Protein AF-A0A2M9YIR0-F1 (afdb_monomer_lite)

Organism: NCBI:txid2023186

pLDDT: mean 81.7, std 16.82, range [38.59, 96.0]

Secondary structure (DSSP, 8-state):
---EEEEEPPPP-SSHHHHHHHHHHHHHHHHHHSS-EE-SSTT-SEEE--SSGGG-EEEEE------TT--------

Structure (mmCIF, N/CA/C/O backbone):
data_AF-A0A2M9YIR0-F1
#
_entry.id   AF-A0A2M9YIR0-F1
#
loop_
_atom_site.group_PDB
_atom_site.id
_atom_site.type_symbol
_atom_site.label_atom_id
_atom_site.label_alt_id
_atom_site.label_comp_id
_atom_site.label_asym_id
_atom_site.label_entity_id
_atom_site.label_seq_id
_atom_site.pdbx_PDB_ins_code
_atom_site.Cartn_x
_atom_site.Cartn_y
_atom_site.Cartn_z
_atom_site.occupancy
_atom_site.B_iso_or_equiv
_atom_site.auth_seq_id
_atom_site.auth_comp_id
_atom_site.auth_asym_id
_atom_site.auth_atom_id
_atom_site.pdbx_PDB_model_num
ATOM 1 N N . MET A 1 1 ? -0.001 -9.318 -21.659 1.00 46.16 1 MET A N 1
ATOM 2 C CA . MET A 1 1 ? 0.768 -8.483 -20.710 1.00 46.16 1 MET A CA 1
ATOM 3 C C . MET A 1 1 ? -0.158 -8.147 -19.549 1.00 46.16 1 MET A C 1
ATOM 5 O O . MET A 1 1 ? -1.123 -7.436 -19.794 1.00 46.16 1 MET A O 1
ATOM 9 N N . SER A 1 2 ? 0.030 -8.715 -18.354 1.00 54.97 2 SER A N 1
ATOM 10 C CA . SER A 1 2 ? -0.960 -8.594 -17.271 1.00 54.97 2 SER A CA 1
ATOM 11 C C . SER A 1 2 ? -0.317 -8.043 -16.005 1.00 54.97 2 SER A C 1
ATOM 13 O O . SER A 1 2 ? 0.299 -8.781 -15.245 1.00 54.97 2 SER A O 1
ATOM 15 N N . TYR A 1 3 ? -0.493 -6.741 -15.778 1.00 64.25 3 TYR A N 1
ATOM 16 C CA . TYR A 1 3 ? -0.165 -6.111 -14.502 1.00 64.25 3 TYR A CA 1
ATOM 17 C C . TYR A 1 3 ? -0.924 -6.812 -13.376 1.00 64.25 3 TYR A C 1
ATOM 19 O O . TYR A 1 3 ? -2.127 -7.058 -13.504 1.00 64.25 3 TYR A O 1
ATOM 27 N N . LYS A 1 4 ? -0.237 -7.112 -12.272 1.00 76.25 4 LYS A N 1
ATOM 28 C CA . LYS A 1 4 ? -0.886 -7.692 -11.098 1.00 76.25 4 LYS A CA 1
ATOM 29 C C . LYS A 1 4 ? -1.234 -6.571 -10.128 1.00 76.25 4 LYS A C 1
ATOM 31 O O . LYS A 1 4 ? -0.352 -5.932 -9.556 1.00 76.25 4 LYS A O 1
ATOM 36 N N . ASN A 1 5 ? -2.527 -6.305 -9.998 1.00 84.75 5 ASN A N 1
ATOM 37 C CA . ASN A 1 5 ? -3.056 -5.303 -9.086 1.00 84.75 5 ASN A CA 1
ATOM 38 C C . ASN A 1 5 ? -3.629 -6.030 -7.873 1.00 84.75 5 ASN A C 1
ATOM 40 O O . ASN A 1 5 ? -4.655 -6.693 -8.008 1.00 84.75 5 ASN A O 1
ATOM 44 N N . ASP A 1 6 ? -2.999 -5.883 -6.710 1.00 85.94 6 ASP A N 1
ATOM 45 C CA . ASP A 1 6 ? -3.473 -6.519 -5.482 1.00 85.94 6 ASP A CA 1
ATOM 46 C C . ASP A 1 6 ? -4.005 -5.450 -4.515 1.00 85.94 6 ASP A C 1
ATOM 48 O O . ASP A 1 6 ? -3.367 -4.425 -4.243 1.00 85.94 6 ASP A O 1
ATOM 52 N N . VAL A 1 7 ? -5.207 -5.687 -3.991 1.00 90.12 7 VAL A N 1
ATOM 53 C CA . VAL A 1 7 ? -5.802 -4.864 -2.934 1.00 90.12 7 VAL A CA 1
ATOM 54 C C . VAL A 1 7 ? -5.522 -5.536 -1.601 1.00 90.12 7 VAL A C 1
ATOM 56 O O . VAL A 1 7 ? -5.917 -6.678 -1.385 1.00 90.12 7 VAL A O 1
ATOM 59 N N . ILE A 1 8 ? -4.868 -4.811 -0.697 1.00 91.06 8 ILE A N 1
ATOM 60 C CA . ILE A 1 8 ? -4.582 -5.283 0.655 1.00 91.06 8 ILE A CA 1
ATOM 61 C C . ILE A 1 8 ? -5.577 -4.630 1.608 1.00 91.06 8 ILE A C 1
ATOM 63 O O . ILE A 1 8 ? -5.626 -3.406 1.766 1.00 91.06 8 ILE A O 1
ATOM 67 N N . ILE A 1 9 ? -6.390 -5.467 2.241 1.00 89.00 9 ILE A N 1
ATOM 68 C CA . ILE A 1 9 ? -7.315 -5.052 3.289 1.00 89.00 9 ILE A CA 1
ATOM 69 C C . ILE A 1 9 ? -6.648 -5.435 4.612 1.00 89.00 9 ILE A C 1
ATOM 71 O O . ILE A 1 9 ? -6.381 -6.619 4.823 1.00 89.00 9 ILE A O 1
ATOM 75 N N . PRO A 1 10 ? -6.326 -4.464 5.485 1.00 84.31 10 PRO A N 1
ATOM 76 C CA . PRO A 1 10 ? -5.807 -4.780 6.805 1.00 84.31 10 PRO A CA 1
ATOM 77 C C . PRO A 1 10 ? -6.895 -5.527 7.592 1.00 84.31 10 PRO A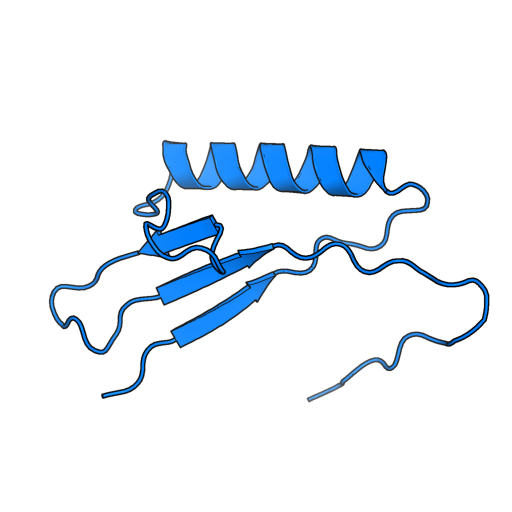 C 1
ATOM 79 O O . PRO A 1 10 ? -8.078 -5.419 7.269 1.00 84.31 10 PRO A O 1
ATOM 82 N N . SER A 1 11 ? -6.500 -6.271 8.624 1.00 87.88 11 SER A N 1
ATOM 83 C CA . SER A 1 11 ? -7.407 -7.070 9.460 1.00 87.88 11 SER A CA 1
ATOM 84 C C . SER A 1 11 ? -8.620 -6.290 9.991 1.00 87.88 11 SER A C 1
ATOM 86 O O . SER A 1 11 ? -8.692 -5.066 9.920 1.00 87.88 11 SER A O 1
ATOM 88 N N . GLU A 1 12 ? -9.595 -6.992 10.560 1.00 83.50 12 GLU A N 1
ATOM 89 C CA . GLU A 1 12 ? -10.744 -6.333 11.180 1.00 83.50 12 GLU A CA 1
ATOM 90 C C . GLU A 1 12 ? -10.314 -5.500 12.397 1.00 83.50 12 GLU A C 1
ATOM 92 O O . GLU A 1 12 ? -9.678 -6.002 13.324 1.00 83.50 12 GLU A O 1
ATOM 97 N N . TYR A 1 13 ? -10.685 -4.216 12.397 1.00 82.75 13 TYR A N 1
ATOM 98 C CA . TYR A 1 13 ? -10.440 -3.291 13.503 1.00 82.75 13 TYR A CA 1
ATOM 99 C C . TYR A 1 13 ? -11.744 -2.663 13.972 1.00 82.75 13 TYR A C 1
ATOM 101 O O . TYR A 1 13 ? -12.572 -2.235 13.167 1.00 82.75 13 TYR A O 1
ATOM 109 N N . SER A 1 14 ? -11.872 -2.511 15.290 1.00 81.00 14 SER A N 1
ATOM 110 C CA . SER A 1 14 ? -12.975 -1.765 15.907 1.00 81.00 14 SER A CA 1
ATOM 111 C C . SER A 1 14 ? -12.916 -0.267 15.577 1.00 81.00 14 SER A C 1
ATOM 113 O O . SER A 1 14 ? -13.943 0.401 15.457 1.00 81.00 14 SER A O 1
ATOM 115 N N . ARG A 1 15 ? -11.701 0.273 15.402 1.00 86.50 15 ARG A N 1
ATOM 116 C CA . ARG A 1 15 ? -11.444 1.695 15.163 1.00 86.50 15 ARG A CA 1
ATOM 117 C C . ARG A 1 15 ? -10.633 1.905 13.891 1.00 86.50 15 ARG A C 1
ATOM 119 O O . ARG A 1 15 ? -9.586 1.300 13.684 1.00 86.50 15 ARG A O 1
ATOM 126 N N . ARG A 1 16 ? -11.058 2.869 13.064 1.00 88.00 16 ARG A N 1
ATOM 127 C CA . ARG A 1 16 ? -10.341 3.244 11.827 1.00 88.00 16 ARG A CA 1
ATOM 128 C C . ARG A 1 16 ? -8.904 3.717 12.077 1.00 88.00 16 ARG A C 1
ATOM 130 O O . ARG A 1 16 ? -8.062 3.585 11.197 1.00 88.00 16 ARG A O 1
ATOM 137 N N . THR A 1 17 ? -8.624 4.305 13.238 1.00 91.31 17 THR A N 1
ATOM 138 C CA . THR A 1 17 ? -7.278 4.764 13.615 1.00 91.31 17 THR A CA 1
ATOM 139 C C . THR A 1 17 ? -6.299 3.604 13.776 1.00 91.31 17 THR A C 1
ATOM 141 O O . THR A 1 17 ? -5.159 3.725 13.342 1.00 91.31 17 THR A O 1
ATOM 144 N N . GLU A 1 18 ? -6.754 2.471 14.314 1.00 91.19 18 GLU A N 1
ATOM 145 C CA . GLU A 1 18 ? -5.948 1.253 14.461 1.00 91.19 18 GLU A CA 1
ATOM 146 C C . GLU A 1 18 ? -5.606 0.668 13.084 1.00 91.19 18 GLU A C 1
ATOM 148 O O . GLU A 1 18 ? -4.437 0.421 12.790 1.00 91.19 18 GLU A O 1
ATOM 153 N N . ALA A 1 19 ? -6.598 0.581 12.188 1.00 91.50 19 ALA A N 1
ATOM 154 C CA . ALA A 1 19 ? -6.382 0.159 10.804 1.00 91.50 19 ALA A CA 1
ATOM 155 C C . ALA A 1 19 ? -5.364 1.054 10.074 1.00 91.50 19 ALA A C 1
ATOM 157 O O . ALA A 1 19 ? -4.478 0.558 9.381 1.00 91.50 19 ALA A O 1
ATOM 158 N N . ARG A 1 20 ? -5.448 2.382 10.259 1.00 93.31 20 ARG A N 1
ATOM 159 C CA . ARG A 1 20 ? -4.470 3.331 9.695 1.00 93.31 20 ARG A CA 1
ATOM 160 C C . ARG A 1 20 ? -3.067 3.096 10.239 1.00 93.31 20 ARG A C 1
ATOM 162 O O . ARG A 1 20 ? -2.127 3.079 9.453 1.00 93.31 20 ARG A O 1
ATOM 169 N N . ALA A 1 21 ? -2.927 2.927 11.552 1.00 94.81 21 ALA A N 1
ATOM 170 C CA . ALA A 1 21 ? -1.632 2.692 12.179 1.00 94.81 21 ALA A CA 1
ATOM 171 C C . ALA A 1 21 ? -0.985 1.399 11.659 1.00 94.81 21 ALA A C 1
ATOM 173 O O . ALA A 1 21 ? 0.201 1.406 11.333 1.00 94.81 21 ALA A O 1
ATOM 174 N N . HIS A 1 22 ? -1.768 0.325 11.498 1.00 94.19 22 HIS A N 1
ATOM 175 C CA . HIS A 1 22 ? -1.272 -0.918 10.912 1.00 94.19 22 HIS A CA 1
ATOM 176 C C . HIS A 1 22 ? -0.807 -0.721 9.465 1.00 94.19 22 HIS A C 1
ATOM 178 O O . HIS A 1 22 ? 0.332 -1.057 9.153 1.00 94.19 22 HIS A O 1
ATOM 184 N N . ILE A 1 23 ? -1.630 -0.102 8.609 1.00 95.25 23 ILE A N 1
ATOM 185 C CA . ILE A 1 23 ? -1.252 0.174 7.213 1.00 95.25 23 ILE A CA 1
ATOM 186 C C . ILE A 1 23 ? 0.058 0.966 7.145 1.00 95.25 23 ILE A C 1
ATOM 188 O O . ILE A 1 23 ? 0.943 0.624 6.369 1.00 95.25 23 ILE A O 1
ATOM 192 N N . GLN A 1 24 ? 0.206 2.020 7.954 1.00 95.44 24 GLN A N 1
ATOM 193 C CA . GLN A 1 24 ? 1.424 2.836 7.939 1.00 95.44 24 GLN A CA 1
ATOM 194 C C . GLN A 1 24 ? 2.662 2.038 8.357 1.00 95.44 24 GLN A C 1
ATOM 196 O O . GLN A 1 24 ? 3.717 2.194 7.742 1.00 95.44 24 GLN A O 1
ATOM 201 N N . LYS A 1 25 ? 2.530 1.160 9.358 1.00 95.50 25 LYS A N 1
ATOM 202 C CA . LYS A 1 25 ? 3.613 0.270 9.778 1.00 95.50 25 LYS A CA 1
ATOM 203 C C . LYS A 1 25 ? 4.010 -0.691 8.652 1.00 95.50 25 LYS A C 1
ATOM 205 O O . LYS A 1 25 ? 5.185 -0.753 8.307 1.00 95.50 25 LYS A O 1
ATOM 210 N N . GLU A 1 26 ? 3.044 -1.373 8.041 1.00 95.06 26 GLU A N 1
ATOM 211 C CA . GLU A 1 26 ? 3.305 -2.344 6.970 1.00 95.06 26 GLU A CA 1
ATOM 212 C C . GLU A 1 26 ? 3.910 -1.677 5.723 1.00 95.06 26 GLU A C 1
ATOM 214 O O . GLU A 1 26 ? 4.853 -2.195 5.125 1.00 95.06 26 GLU A O 1
ATOM 219 N N . LEU A 1 27 ? 3.418 -0.488 5.352 1.00 95.19 27 LEU A N 1
ATOM 220 C CA . LEU A 1 27 ? 4.008 0.321 4.283 1.00 95.19 27 LEU A CA 1
ATOM 221 C C . LEU A 1 27 ? 5.477 0.644 4.571 1.00 95.19 27 LEU A C 1
ATOM 223 O O . LEU A 1 27 ? 6.314 0.505 3.681 1.00 95.19 27 LEU A O 1
ATOM 227 N N . GLY A 1 28 ? 5.791 1.067 5.798 1.00 96.00 28 GLY A N 1
ATOM 228 C CA . GLY A 1 28 ? 7.161 1.352 6.221 1.00 96.00 28 GLY A CA 1
ATOM 229 C C . GLY A 1 28 ? 8.062 0.120 6.141 1.00 96.00 28 GLY A C 1
ATOM 230 O O . GLY A 1 28 ? 9.145 0.191 5.564 1.00 96.00 28 GLY A O 1
ATOM 231 N N . GLU A 1 29 ? 7.593 -1.024 6.642 1.00 95.19 29 GLU A N 1
ATOM 232 C CA . GLU A 1 29 ? 8.332 -2.291 6.592 1.00 95.19 29 GLU A CA 1
ATOM 233 C C . GLU A 1 29 ? 8.601 -2.740 5.151 1.00 95.19 29 GLU A C 1
ATOM 235 O O . GLU A 1 29 ? 9.722 -3.128 4.830 1.00 95.19 29 GLU A O 1
ATOM 240 N N . ARG A 1 30 ? 7.619 -2.630 4.248 1.00 94.31 30 ARG A N 1
ATOM 241 C CA . ARG A 1 30 ? 7.797 -2.985 2.829 1.00 94.31 30 ARG A CA 1
ATOM 242 C C . ARG A 1 30 ? 8.767 -2.064 2.101 1.00 94.31 30 ARG A C 1
ATOM 244 O O . ARG A 1 30 ? 9.499 -2.538 1.240 1.00 94.31 30 ARG A O 1
ATOM 251 N N . LEU A 1 31 ? 8.774 -0.775 2.434 1.00 94.62 31 LEU A N 1
ATOM 252 C CA . LEU A 1 31 ? 9.735 0.179 1.874 1.00 94.62 31 LEU A CA 1
ATOM 253 C C . LEU A 1 31 ? 11.161 -0.068 2.387 1.00 94.62 31 LEU A C 1
ATOM 255 O O . LEU A 1 31 ? 12.114 0.227 1.675 1.00 94.62 31 LEU A O 1
ATOM 259 N N . LEU A 1 32 ? 11.310 -0.587 3.610 1.00 94.88 32 LEU A N 1
ATOM 260 C CA . LEU A 1 32 ? 12.615 -0.818 4.232 1.00 94.88 32 LEU A CA 1
ATOM 261 C C . LEU A 1 32 ? 13.201 -2.204 3.918 1.00 94.88 32 LEU A C 1
ATOM 263 O O . LEU A 1 32 ? 14.414 -2.345 3.792 1.00 94.88 32 LEU A O 1
ATOM 267 N N . HIS A 1 33 ? 12.354 -3.230 3.819 1.00 92.56 33 HIS A N 1
ATOM 268 C CA . HIS A 1 33 ? 12.769 -4.638 3.798 1.00 92.56 33 HIS A CA 1
ATOM 269 C C . HIS A 1 33 ? 12.361 -5.396 2.527 1.00 92.56 33 HIS A C 1
ATOM 271 O O . HIS A 1 33 ? 12.543 -6.609 2.445 1.00 92.56 33 HIS A O 1
ATOM 277 N N . SER A 1 34 ? 11.767 -4.737 1.533 1.00 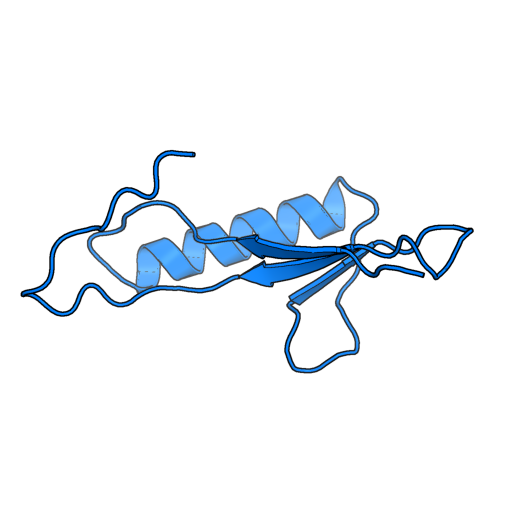90.12 34 SER A N 1
ATOM 278 C CA . SER A 1 34 ? 11.368 -5.360 0.265 1.00 90.12 34 SER A CA 1
ATOM 279 C C . SER A 1 34 ? 11.687 -4.454 -0.922 1.00 90.12 34 SER A C 1
ATOM 281 O O . SER A 1 34 ? 11.953 -3.271 -0.766 1.00 90.12 34 SER A O 1
ATOM 283 N N . ASN A 1 35 ? 11.593 -4.991 -2.141 1.00 90.00 35 ASN A N 1
ATOM 284 C CA . ASN A 1 35 ? 11.801 -4.228 -3.382 1.00 90.00 35 ASN A CA 1
ATOM 285 C C . ASN A 1 35 ? 10.569 -3.389 -3.779 1.00 90.00 35 ASN A C 1
ATOM 287 O O . ASN A 1 35 ? 10.282 -3.222 -4.965 1.00 90.00 35 ASN A O 1
ATOM 291 N N . PHE A 1 36 ? 9.777 -2.946 -2.803 1.00 94.12 36 PHE A N 1
ATOM 292 C CA . PHE A 1 36 ? 8.636 -2.074 -3.050 1.00 94.12 36 PHE A CA 1
ATOM 293 C C . PHE A 1 36 ? 9.067 -0.615 -2.967 1.00 94.12 36 PHE A C 1
ATOM 295 O O . PHE A 1 36 ? 9.854 -0.222 -2.113 1.00 94.12 36 PHE A O 1
ATOM 302 N N . PHE A 1 37 ? 8.475 0.200 -3.828 1.00 94.00 37 PHE A N 1
ATOM 303 C CA . PHE A 1 37 ? 8.684 1.639 -3.889 1.00 94.00 37 PHE A CA 1
ATOM 304 C C . PHE A 1 37 ? 7.341 2.347 -3.811 1.00 94.00 37 PHE A C 1
ATOM 306 O O . PHE A 1 37 ? 6.303 1.752 -4.105 1.00 94.00 37 PHE A O 1
ATOM 313 N N . ARG A 1 38 ? 7.350 3.636 -3.464 1.00 94.31 38 ARG A N 1
ATOM 314 C CA . ARG A 1 38 ? 6.150 4.469 -3.582 1.00 94.31 38 ARG A CA 1
ATOM 315 C C . ARG A 1 38 ? 5.680 4.488 -5.034 1.00 94.31 38 ARG A C 1
ATOM 317 O O . ARG A 1 38 ? 6.461 4.763 -5.944 1.00 94.31 38 ARG A O 1
ATOM 324 N N . SER A 1 39 ? 4.407 4.176 -5.242 1.00 93.12 39 SER A N 1
ATOM 325 C CA . SER A 1 39 ? 3.814 4.209 -6.575 1.00 93.12 39 SER A CA 1
ATOM 326 C C . SER A 1 39 ? 3.663 5.658 -7.062 1.00 93.12 39 SER A C 1
ATOM 328 O O . SER A 1 39 ? 3.158 6.493 -6.315 1.00 93.12 39 SER A O 1
ATOM 330 N N . PRO A 1 40 ? 4.024 5.970 -8.322 1.00 88.62 40 PRO A N 1
ATOM 331 C CA . PRO A 1 40 ? 3.708 7.261 -8.934 1.00 88.62 40 PRO A CA 1
ATOM 332 C C . PRO A 1 40 ? 2.240 7.357 -9.387 1.00 88.62 40 PRO A C 1
ATOM 334 O O . PRO A 1 40 ? 1.772 8.434 -9.747 1.00 88.62 40 PRO A O 1
ATOM 337 N N . ARG A 1 41 ? 1.505 6.235 -9.419 1.00 89.25 41 ARG A N 1
ATOM 338 C CA . ARG A 1 41 ? 0.083 6.214 -9.784 1.00 89.25 41 ARG A CA 1
ATOM 339 C C . ARG A 1 41 ? -0.772 6.631 -8.583 1.00 89.25 41 ARG A C 1
ATOM 341 O O . ARG A 1 41 ? -0.585 6.040 -7.522 1.00 89.25 41 ARG A O 1
ATOM 348 N N . PRO A 1 42 ? -1.750 7.537 -8.758 1.00 86.81 42 PRO A N 1
ATOM 349 C CA . PRO A 1 42 ? -2.543 8.096 -7.658 1.00 86.81 42 PRO A CA 1
ATOM 350 C C . PRO A 1 42 ? -3.403 7.066 -6.908 1.00 86.81 42 PRO A C 1
ATOM 352 O O . PRO A 1 42 ? -3.729 7.277 -5.746 1.00 86.81 42 PRO A O 1
ATOM 355 N N . ASP A 1 43 ? -3.756 5.948 -7.546 1.00 89.00 43 ASP A N 1
ATOM 356 C CA . ASP A 1 43 ? -4.622 4.918 -6.955 1.00 89.00 43 ASP A CA 1
ATOM 357 C C . ASP A 1 43 ? -3.887 3.817 -6.182 1.00 89.00 43 ASP A C 1
ATOM 359 O O . ASP A 1 43 ? -4.539 2.937 -5.620 1.00 89.00 43 ASP A O 1
ATOM 363 N N . TYR A 1 44 ? -2.554 3.832 -6.162 1.00 93.62 44 TYR A N 1
ATOM 364 C CA . TYR A 1 44 ? -1.746 2.784 -5.543 1.00 93.62 44 TYR A CA 1
ATOM 365 C C . TYR A 1 44 ? -0.744 3.384 -4.569 1.00 93.62 44 TYR A C 1
ATOM 367 O O . TYR A 1 44 ? -0.189 4.451 -4.810 1.00 93.62 44 TYR A O 1
ATOM 375 N N . ASP A 1 45 ? -0.473 2.662 -3.489 1.00 94.81 45 ASP A N 1
ATOM 376 C CA . ASP A 1 45 ? 0.475 3.092 -2.466 1.00 94.81 45 ASP A CA 1
ATOM 377 C C . ASP A 1 45 ? 1.894 2.632 -2.801 1.00 94.81 45 ASP A C 1
ATOM 379 O O . ASP A 1 45 ? 2.861 3.379 -2.616 1.00 94.81 45 ASP A O 1
ATOM 383 N N . LEU A 1 46 ? 2.018 1.401 -3.313 1.00 95.19 46 LEU A N 1
ATOM 384 C CA . LEU A 1 46 ? 3.296 0.768 -3.615 1.00 95.19 46 LEU A CA 1
ATOM 385 C C . LEU A 1 46 ? 3.322 0.137 -5.005 1.00 95.19 46 LEU A C 1
ATOM 387 O O . LEU A 1 46 ? 2.308 -0.321 -5.532 1.00 95.19 46 LEU A O 1
ATOM 391 N N . VAL A 1 47 ? 4.522 0.067 -5.569 1.00 94.38 47 VAL A N 1
ATOM 392 C CA . VAL A 1 47 ? 4.829 -0.653 -6.803 1.00 94.38 47 VAL A CA 1
ATOM 393 C C . VAL A 1 47 ? 6.117 -1.449 -6.636 1.00 94.38 47 VAL A C 1
ATOM 395 O O . VAL A 1 47 ? 7.061 -0.992 -5.995 1.00 94.38 47 VAL A O 1
ATOM 398 N N . ARG A 1 48 ? 6.162 -2.637 -7.232 1.00 92.62 48 ARG A N 1
ATOM 399 C CA . ARG A 1 48 ? 7.387 -3.410 -7.435 1.00 92.62 48 ARG A CA 1
ATOM 400 C C . ARG A 1 48 ? 7.545 -3.675 -8.924 1.00 92.62 48 ARG A C 1
ATOM 402 O O . ARG A 1 48 ? 6.707 -4.357 -9.520 1.00 92.62 48 ARG A O 1
ATOM 409 N N . TYR A 1 49 ? 8.604 -3.112 -9.496 1.00 88.31 49 TYR A N 1
ATOM 410 C CA . TYR A 1 49 ? 8.944 -3.298 -10.899 1.00 88.31 49 TYR A CA 1
ATOM 411 C C . TYR A 1 49 ? 9.674 -4.623 -11.107 1.00 88.31 49 TYR A C 1
ATOM 413 O O . TYR A 1 49 ? 10.496 -5.029 -10.286 1.00 88.31 49 TYR A O 1
ATOM 421 N N . THR A 1 50 ? 9.357 -5.287 -12.207 1.00 84.25 50 THR A N 1
ATOM 422 C CA . THR A 1 50 ? 10.080 -6.447 -12.727 1.00 84.25 50 THR A CA 1
ATOM 423 C C . THR A 1 50 ? 10.783 -6.052 -14.022 1.00 84.25 50 THR A C 1
ATOM 425 O O . THR A 1 50 ? 10.385 -5.082 -14.667 1.00 84.25 50 THR A O 1
ATOM 428 N N . GLU A 1 51 ? 11.822 -6.794 -14.416 1.00 81.19 51 GLU A N 1
ATOM 429 C CA . GLU A 1 51 ? 12.527 -6.563 -15.692 1.00 81.19 51 GLU A CA 1
ATOM 430 C C . GLU A 1 51 ? 11.559 -6.645 -16.880 1.00 81.19 51 GLU A C 1
ATOM 432 O O . GLU A 1 51 ? 11.585 -5.830 -17.801 1.00 81.19 51 GLU A O 1
ATOM 437 N N . GLU A 1 52 ? 10.605 -7.567 -16.788 1.00 79.81 52 GLU A N 1
ATOM 438 C CA . GLU A 1 52 ? 9.431 -7.594 -17.640 1.00 79.81 52 GLU A CA 1
ATOM 439 C C . GLU A 1 52 ? 8.381 -6.623 -17.089 1.00 79.81 52 GLU A C 1
ATOM 441 O O . GLU A 1 52 ? 7.642 -6.953 -16.162 1.00 79.81 52 GLU A O 1
ATOM 446 N N . ALA A 1 53 ? 8.276 -5.419 -17.658 1.00 71.62 53 ALA A N 1
ATOM 447 C CA . ALA A 1 53 ? 7.320 -4.396 -17.207 1.00 71.62 53 ALA A CA 1
ATOM 448 C C . ALA A 1 53 ? 5.848 -4.871 -17.192 1.00 71.62 53 ALA A C 1
ATOM 450 O O . ALA A 1 53 ? 4.987 -4.269 -16.549 1.00 71.62 53 ALA A O 1
ATOM 451 N N . SER A 1 54 ? 5.544 -5.954 -17.898 1.00 71.50 54 SER A N 1
ATOM 452 C CA . SER A 1 54 ? 4.251 -6.633 -17.925 1.00 71.50 54 SER A CA 1
ATOM 453 C C . SER A 1 54 ? 3.884 -7.370 -16.639 1.00 71.50 54 SER A C 1
ATOM 455 O O . SER A 1 54 ? 2.709 -7.685 -16.478 1.00 71.50 54 SER A O 1
ATOM 457 N N . CYS A 1 55 ? 4.845 -7.621 -15.750 1.00 79.62 55 CYS A N 1
ATOM 458 C CA . CYS A 1 55 ? 4.683 -8.378 -14.506 1.00 79.62 55 CYS A CA 1
ATOM 459 C C . CYS A 1 55 ? 4.761 -7.487 -13.251 1.00 79.62 55 CYS A C 1
ATOM 461 O O . CYS A 1 55 ? 4.783 -7.985 -12.120 1.00 79.62 55 CYS A O 1
ATOM 463 N N . ASN A 1 56 ? 4.762 -6.16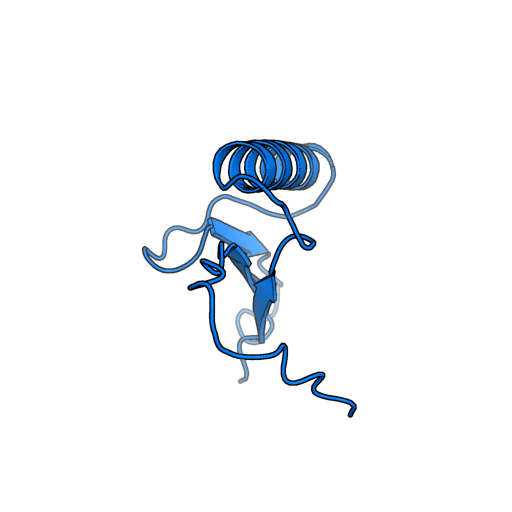1 -13.435 1.00 88.06 56 ASN A N 1
ATOM 464 C CA . ASN A 1 56 ? 4.802 -5.210 -12.329 1.00 88.06 56 ASN A CA 1
ATOM 465 C C . ASN A 1 56 ? 3.625 -5.437 -11.374 1.00 88.06 56 ASN A C 1
ATOM 467 O O . ASN A 1 56 ? 2.478 -5.617 -11.797 1.00 88.06 56 ASN A O 1
ATOM 471 N N . THR A 1 57 ? 3.924 -5.393 -10.076 1.00 91.25 57 THR A N 1
ATOM 472 C CA . THR A 1 57 ? 2.928 -5.549 -9.013 1.00 91.25 57 THR A CA 1
ATOM 473 C C . THR A 1 57 ? 2.603 -4.188 -8.415 1.00 91.25 57 THR A C 1
ATOM 475 O O . THR A 1 57 ? 3.505 -3.517 -7.911 1.00 91.25 57 THR A O 1
ATOM 478 N N . PHE A 1 58 ? 1.331 -3.796 -8.428 1.00 92.69 58 PHE A N 1
ATOM 479 C CA . PHE A 1 58 ? 0.852 -2.576 -7.779 1.00 92.69 58 PHE A CA 1
ATOM 480 C C . PHE A 1 58 ? -0.031 -2.933 -6.585 1.00 92.69 58 PHE A C 1
ATOM 482 O O . PHE A 1 58 ? -0.949 -3.744 -6.713 1.00 92.69 58 PHE A O 1
ATOM 489 N N . LEU A 1 59 ? 0.243 -2.319 -5.433 1.00 94.31 59 LEU A N 1
ATOM 490 C CA . LEU A 1 59 ? -0.492 -2.554 -4.193 1.00 94.31 59 LEU A CA 1
ATOM 491 C C . LEU A 1 59 ? -1.256 -1.310 -3.763 1.00 94.31 59 LEU A C 1
ATOM 493 O O . LEU A 1 59 ? -0.723 -0.197 -3.790 1.00 94.31 59 LEU A O 1
ATOM 497 N N . ARG A 1 60 ? -2.494 -1.522 -3.321 1.00 94.81 60 ARG A N 1
ATOM 498 C CA . ARG A 1 60 ? -3.338 -0.492 -2.714 1.00 94.81 60 ARG A CA 1
ATOM 499 C C . ARG A 1 60 ? -3.873 -0.981 -1.378 1.00 94.81 60 ARG A C 1
ATOM 501 O O . ARG A 1 60 ? -4.511 -2.032 -1.319 1.00 94.81 60 ARG A O 1
ATOM 508 N N . TYR A 1 61 ? -3.682 -0.187 -0.334 1.00 94.06 61 TYR A N 1
ATOM 509 C CA . TYR A 1 61 ? -4.274 -0.419 0.973 1.00 94.06 61 TYR A CA 1
ATOM 510 C C . TYR A 1 61 ? -5.657 0.213 1.054 1.00 94.06 61 TYR A C 1
ATOM 512 O O . TYR A 1 61 ? -5.890 1.338 0.602 1.00 94.06 61 TYR A O 1
ATOM 520 N N . ARG A 1 62 ? -6.605 -0.503 1.659 1.00 90.50 62 ARG A N 1
ATOM 521 C CA . ARG A 1 62 ? -7.972 -0.004 1.818 1.00 90.50 62 ARG A CA 1
ATOM 522 C C . ARG A 1 62 ? -8.508 -0.282 3.208 1.00 90.50 62 ARG A C 1
ATOM 524 O O . ARG A 1 62 ? -8.563 -1.422 3.636 1.00 90.50 62 ARG A O 1
ATOM 531 N N . ILE A 1 63 ? -9.011 0.757 3.870 1.00 90.19 63 ILE A N 1
ATOM 532 C CA . ILE A 1 63 ? -9.802 0.604 5.094 1.00 90.19 63 ILE A CA 1
ATOM 533 C C . ILE A 1 63 ? -11.266 0.506 4.691 1.00 90.19 63 ILE A C 1
ATOM 535 O O . ILE A 1 63 ? -11.845 1.474 4.188 1.00 90.19 63 ILE A O 1
ATOM 539 N N . LEU A 1 64 ? -11.869 -0.656 4.918 1.00 84.38 64 LEU A N 1
ATOM 540 C CA . LEU A 1 64 ? -13.312 -0.801 4.823 1.00 84.38 64 LEU A CA 1
ATOM 541 C C . LEU A 1 64 ? -13.935 -0.260 6.109 1.00 84.38 64 LEU A C 1
ATOM 543 O O . LEU A 1 64 ? -13.532 -0.606 7.216 1.00 84.38 64 LEU A O 1
ATOM 547 N N . SER A 1 65 ? -14.906 0.639 5.970 1.00 69.50 65 SER A N 1
ATOM 548 C CA . SER A 1 65 ? -15.732 1.009 7.108 1.00 69.50 65 SER A CA 1
ATOM 549 C C . SER A 1 65 ? -16.746 -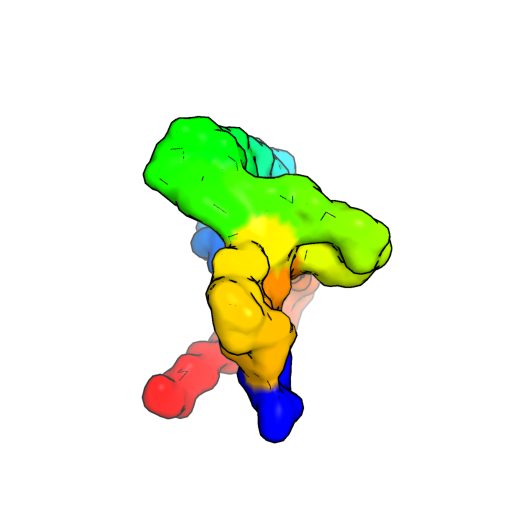0.096 7.313 1.00 69.50 65 SER A C 1
ATOM 551 O O . SER A 1 65 ? -17.598 -0.281 6.447 1.00 69.50 65 SER A O 1
ATOM 553 N N . LEU A 1 66 ? -16.712 -0.753 8.467 1.00 65.50 66 LEU A N 1
ATOM 554 C CA . LEU A 1 66 ? -17.874 -1.479 8.958 1.00 65.50 66 LEU A CA 1
ATOM 555 C C . LEU A 1 66 ? -18.970 -0.426 9.165 1.00 65.50 66 LEU A C 1
ATOM 557 O O . LEU A 1 66 ? -18.963 0.311 10.149 1.00 65.50 66 LEU A O 1
ATOM 561 N N . LYS A 1 67 ? -19.850 -0.236 8.179 1.00 57.41 67 LYS A N 1
ATOM 562 C CA . LYS A 1 67 ? -21.159 0.337 8.482 1.00 57.41 67 LYS A CA 1
ATOM 563 C C . LYS A 1 67 ? -21.819 -0.704 9.374 1.00 57.41 67 LYS A C 1
ATOM 565 O O . LYS A 1 67 ? -21.884 -1.866 8.983 1.00 57.41 67 LYS A O 1
ATOM 570 N N . SER A 1 68 ? -22.230 -0.313 10.575 1.00 53.69 68 SER A N 1
ATOM 571 C CA . SER A 1 68 ? -23.034 -1.165 11.446 1.00 53.69 68 SER A CA 1
ATOM 572 C C . SER A 1 68 ? -24.242 -1.655 10.642 1.00 53.69 68 SER A C 1
ATOM 574 O O . SER A 1 68 ? -25.153 -0.867 10.409 1.00 53.69 68 SER A O 1
ATOM 576 N N . GLY A 1 69 ? -24.226 -2.898 10.149 1.00 52.72 69 GLY A N 1
ATOM 577 C CA . GLY A 1 69 ? -25.410 -3.480 9.517 1.00 52.72 69 GLY A CA 1
ATOM 578 C C . GLY A 1 69 ? -25.258 -4.414 8.320 1.00 52.72 69 GLY A C 1
ATOM 579 O O . GLY A 1 69 ? -26.286 -4.948 7.934 1.00 52.72 69 GLY A O 1
ATOM 580 N N . GLU A 1 70 ? -24.083 -4.678 7.741 1.00 46.19 70 GLU A N 1
ATOM 581 C CA . GLU A 1 70 ? -23.997 -5.704 6.683 1.00 46.1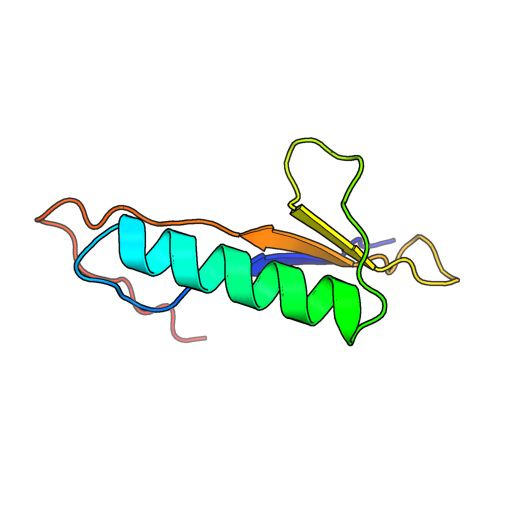9 70 GLU A CA 1
ATOM 582 C C . GLU A 1 70 ? -22.809 -6.636 6.883 1.00 46.19 70 GLU A C 1
ATOM 584 O O . GLU A 1 70 ? -21.657 -6.219 7.010 1.00 46.19 70 GLU A O 1
ATOM 589 N N . GLY A 1 71 ? -23.155 -7.918 6.990 1.00 44.31 71 GLY A N 1
ATOM 590 C CA . GLY A 1 71 ? -22.255 -9.012 7.277 1.00 44.31 71 GLY A CA 1
ATOM 591 C C . GLY A 1 71 ? -21.144 -9.130 6.247 1.00 44.31 71 GLY A C 1
ATOM 592 O O . GLY A 1 71 ? -21.336 -8.974 5.043 1.00 44.31 71 GLY A O 1
ATOM 593 N N . LEU A 1 72 ? -19.976 -9.458 6.780 1.00 47.44 72 LEU A N 1
ATOM 594 C CA . LEU A 1 72 ? -18.819 -9.943 6.060 1.00 47.44 72 LEU A CA 1
ATOM 595 C C . LEU A 1 72 ? -19.251 -11.074 5.107 1.00 47.44 72 LEU A C 1
ATOM 597 O O . LEU A 1 72 ? -19.503 -12.201 5.543 1.00 47.44 72 LEU A O 1
ATOM 601 N N . ILE A 1 73 ? -19.332 -10.799 3.804 1.00 48.53 73 ILE A N 1
ATOM 602 C CA . ILE A 1 73 ? -19.292 -11.874 2.813 1.00 48.53 73 ILE A CA 1
ATOM 603 C C . ILE A 1 73 ? -17.867 -12.412 2.877 1.00 48.53 73 ILE A C 1
ATOM 605 O O . ILE A 1 73 ? -16.924 -11.818 2.360 1.00 48.53 73 ILE A O 1
ATOM 609 N N . LYS A 1 74 ? -17.712 -13.530 3.587 1.00 49.62 74 LYS A N 1
ATOM 610 C CA . LYS A 1 74 ? -16.570 -14.421 3.435 1.00 49.62 74 LYS A CA 1
ATOM 611 C C . LYS A 1 74 ? -16.596 -14.929 1.995 1.00 49.62 74 LYS A C 1
ATOM 613 O O . LYS A 1 74 ? -17.288 -15.904 1.713 1.00 49.62 74 LYS A O 1
ATOM 618 N N . GLU A 1 75 ? -15.863 -14.294 1.088 1.00 42.38 75 GLU A N 1
ATOM 619 C CA . GLU A 1 75 ? -15.495 -14.958 -0.160 1.00 42.38 75 GLU A CA 1
ATOM 620 C C . GLU A 1 75 ? -14.494 -16.067 0.185 1.00 42.38 75 GLU A C 1
ATOM 622 O O . GLU A 1 75 ? -13.300 -15.846 0.372 1.00 42.38 75 GLU A O 1
ATOM 627 N N . ARG A 1 76 ? -15.034 -17.278 0.353 1.00 41.44 76 ARG A N 1
ATOM 628 C CA . ARG A 1 76 ? -14.319 -18.520 0.071 1.00 41.44 76 ARG A CA 1
ATOM 629 C C . ARG A 1 76 ? -14.195 -18.627 -1.445 1.00 41.44 76 ARG A C 1
ATOM 631 O O . ARG A 1 76 ? -15.230 -18.789 -2.088 1.00 41.44 76 ARG A O 1
ATOM 638 N N . ILE A 1 77 ? -12.972 -18.634 -1.965 1.00 38.59 77 ILE A N 1
ATOM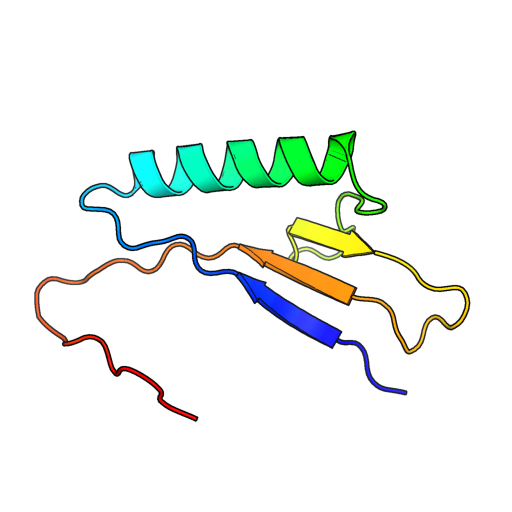 639 C CA . ILE A 1 77 ? -12.577 -19.474 -3.104 1.00 38.59 77 ILE A CA 1
ATOM 640 C C . ILE A 1 77 ? -11.210 -20.058 -2.765 1.00 38.59 77 ILE A C 1
ATOM 642 O O . ILE A 1 77 ? -10.305 -19.257 -2.442 1.00 38.59 77 ILE A O 1
#

Sequence (77 aa):
MSYKNDVIIPSEYSRRTEARAHIQKELGERLLHSNFFRSPRPDYDLVRYTEEASCNTFLRYRILSLKSGEGLIKERI

Foldseek 3Di:
DAEAEDEDEDDDDPDPVVSVVVVVVVLVCCCVPHQWDQDPDPQFGIWHADPPNNHIYTYHYDYDDPPPDDDDPPPDD

Radius of gyration: 14.58 Å; chains: 1; bounding box: 38×28×37 Å